Protein AF-A0A520HKH9-F1 (afdb_monomer_lite)

Foldseek 3Di:
DFCLLVVVVVCVVVVVDPDDPVLSVLSVLLSVLLVLLPDDQDDDPPDDGRDDRDDDDDDDDPPPCPVVSLVSSQVGRPDPLADEEAPVVVVVVLVVQQVVQVVVVDPRCNVVSVVVSVVNHSHYHHDPDDDDD

Sequence (133 aa):
MSIVLAAYDALVAAGELRPDPEQAAAARRLDALATELELPKTTGFFRRKPVPARGVYLWGDVGRGKSMLMDLVYDHVAIEKKRRIHFAEFMLEVHARLSTERARQTRDPVPVVAAAIADETRFLAFDEMMVTN

Radius of gyration: 17.78 Å; chains: 1; bounding box: 40×43×50 Å

Structure (mmCIF, N/CA/C/O backbone):
data_AF-A0A520HKH9-F1
#
_entry.id   AF-A0A520HKH9-F1
#
loop_
_atom_site.group_PDB
_atom_site.id
_atom_site.type_symbol
_atom_site.label_atom_id
_atom_site.label_alt_id
_atom_site.label_comp_id
_atom_site.label_asym_id
_atom_site.label_entity_id
_atom_site.label_seq_id
_atom_site.pdbx_PDB_ins_code
_atom_site.Cartn_x
_atom_site.Cartn_y
_atom_site.Cartn_z
_atom_site.occupancy
_atom_site.B_iso_or_equiv
_atom_site.auth_seq_id
_atom_site.auth_comp_id
_atom_site.auth_asym_id
_atom_site.auth_atom_id
_atom_site.pdbx_PDB_model_num
ATOM 1 N N . MET A 1 1 ? 3.829 -16.749 -4.413 1.00 61.09 1 MET A N 1
ATOM 2 C CA . MET A 1 1 ? 5.190 -16.274 -4.721 1.00 61.09 1 MET A CA 1
ATOM 3 C C . MET A 1 1 ? 4.952 -15.066 -5.590 1.00 61.09 1 MET A C 1
ATOM 5 O O . MET A 1 1 ? 4.420 -15.240 -6.682 1.00 61.09 1 MET A O 1
ATOM 9 N N . SER A 1 2 ? 5.187 -13.879 -5.038 1.00 73.00 2 SER A N 1
ATOM 10 C CA . SER A 1 2 ? 4.913 -12.613 -5.715 1.00 73.00 2 SER A CA 1
ATOM 11 C C . SER A 1 2 ? 5.668 -12.535 -7.043 1.00 73.00 2 SER A C 1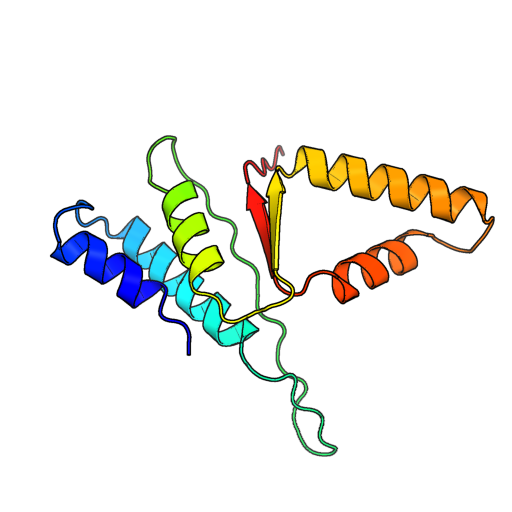
ATOM 13 O O . SER A 1 2 ? 6.771 -13.067 -7.164 1.00 73.00 2 SER A O 1
ATOM 15 N N . ILE A 1 3 ? 5.053 -11.888 -8.033 1.00 91.75 3 ILE A N 1
ATOM 16 C CA . ILE A 1 3 ? 5.625 -11.671 -9.369 1.00 91.75 3 ILE A CA 1
ATOM 17 C C . ILE A 1 3 ? 5.709 -10.182 -9.728 1.00 91.75 3 ILE A C 1
ATOM 19 O O . ILE A 1 3 ? 5.808 -9.836 -10.899 1.00 91.75 3 ILE A O 1
ATOM 23 N N . VAL A 1 4 ? 5.671 -9.291 -8.734 1.00 95.56 4 VAL A N 1
ATOM 24 C CA . VAL A 1 4 ? 5.640 -7.830 -8.929 1.00 95.56 4 VAL A CA 1
ATOM 25 C C . VAL A 1 4 ? 6.871 -7.350 -9.691 1.00 95.56 4 VAL A C 1
ATOM 27 O O . VAL A 1 4 ? 6.748 -6.590 -10.650 1.00 95.56 4 VAL A O 1
ATOM 30 N N . LEU A 1 5 ? 8.060 -7.823 -9.306 1.00 97.00 5 LEU A N 1
ATOM 31 C CA . LEU A 1 5 ? 9.293 -7.469 -10.011 1.00 97.00 5 LEU A CA 1
ATOM 32 C C . LEU A 1 5 ? 9.299 -8.022 -11.441 1.00 97.00 5 LEU A C 1
ATOM 34 O O . LEU A 1 5 ? 9.669 -7.310 -12.365 1.00 97.00 5 LEU A O 1
ATOM 38 N N . ALA A 1 6 ? 8.839 -9.260 -11.628 1.00 97.19 6 ALA A N 1
ATOM 39 C CA . ALA A 1 6 ? 8.768 -9.879 -12.948 1.00 97.19 6 ALA A CA 1
ATOM 40 C C . ALA A 1 6 ? 7.788 -9.142 -13.879 1.00 97.19 6 ALA A C 1
ATOM 42 O O . ALA A 1 6 ? 8.075 -8.985 -15.062 1.00 97.19 6 ALA A O 1
ATOM 43 N N . ALA A 1 7 ? 6.663 -8.652 -13.350 1.00 97.19 7 ALA A N 1
ATOM 44 C CA . ALA A 1 7 ? 5.711 -7.834 -14.096 1.00 97.19 7 ALA A CA 1
ATOM 45 C C . ALA A 1 7 ? 6.325 -6.486 -14.511 1.00 97.19 7 ALA A C 1
ATOM 47 O O . ALA A 1 7 ? 6.199 -6.083 -15.665 1.00 97.19 7 ALA A O 1
ATOM 48 N N . TYR A 1 8 ? 7.061 -5.825 -13.610 1.00 98.00 8 TYR A N 1
ATOM 49 C CA . TYR A 1 8 ? 7.827 -4.620 -13.941 1.00 98.00 8 TYR A CA 1
ATOM 50 C C . TYR A 1 8 ? 8.882 -4.886 -15.030 1.00 98.00 8 TYR A C 1
ATOM 52 O O . TYR A 1 8 ? 8.941 -4.164 -16.025 1.00 98.00 8 TYR A O 1
ATOM 60 N N . ASP A 1 9 ? 9.687 -5.941 -14.875 1.00 97.75 9 ASP A N 1
ATOM 61 C CA . ASP A 1 9 ? 10.737 -6.300 -15.834 1.00 97.75 9 ASP A CA 1
ATOM 62 C C . ASP A 1 9 ? 10.149 -6.643 -17.213 1.00 97.75 9 ASP A C 1
ATOM 64 O O . ASP A 1 9 ? 10.745 -6.305 -18.237 1.00 97.75 9 ASP A O 1
ATOM 68 N N . ALA A 1 10 ? 8.958 -7.251 -17.260 1.00 97.75 10 ALA A N 1
ATOM 69 C CA . ALA A 1 10 ? 8.241 -7.522 -18.504 1.00 97.75 10 ALA A CA 1
ATOM 70 C C . ALA A 1 10 ? 7.837 -6.233 -19.238 1.00 97.75 10 ALA A C 1
ATOM 72 O O . ALA A 1 10 ? 8.030 -6.144 -20.449 1.00 97.75 10 ALA A O 1
ATOM 73 N N . LEU A 1 11 ? 7.347 -5.215 -18.520 1.00 97.69 11 LEU A N 1
ATOM 74 C CA . LEU A 1 11 ? 7.018 -3.908 -19.106 1.00 97.69 11 LEU A CA 1
ATOM 75 C C . LEU A 1 11 ? 8.261 -3.193 -19.659 1.00 97.69 11 LEU A C 1
ATOM 77 O O . LEU A 1 11 ? 8.207 -2.567 -20.719 1.00 97.69 11 LEU A O 1
ATOM 81 N N . VAL A 1 12 ? 9.399 -3.308 -18.968 1.00 97.75 12 VAL A N 1
ATOM 82 C CA . VAL A 1 12 ? 10.681 -2.775 -19.454 1.00 97.75 12 VAL A CA 1
ATOM 83 C C . VAL A 1 12 ? 11.144 -3.529 -20.704 1.00 97.75 12 VAL A C 1
ATOM 85 O O . VAL A 1 12 ? 11.529 -2.904 -21.691 1.00 97.75 12 VAL A O 1
ATOM 88 N N . ALA A 1 13 ? 11.077 -4.863 -20.696 1.00 97.81 13 ALA A N 1
ATOM 89 C CA . ALA A 1 13 ? 11.461 -5.698 -21.834 1.00 97.81 13 ALA A CA 1
ATOM 90 C C . ALA A 1 13 ? 10.573 -5.466 -23.069 1.00 97.81 13 ALA A C 1
ATOM 92 O O . ALA A 1 13 ? 11.065 -5.526 -24.195 1.00 97.81 13 ALA A O 1
ATOM 93 N N . ALA A 1 14 ? 9.289 -5.159 -22.865 1.00 97.88 14 ALA A N 1
ATOM 94 C CA . ALA A 1 14 ? 8.348 -4.788 -23.920 1.00 97.88 14 ALA A CA 1
ATOM 95 C C . ALA A 1 14 ? 8.560 -3.359 -24.462 1.00 97.88 14 ALA A C 1
ATOM 97 O O . ALA A 1 14 ? 7.967 -2.992 -25.474 1.00 97.88 14 ALA A O 1
ATOM 98 N N . GLY A 1 15 ? 9.402 -2.545 -23.814 1.00 96.94 15 GLY A N 1
ATOM 99 C CA . GLY A 1 15 ? 9.628 -1.145 -24.181 1.00 96.94 15 GLY A CA 1
ATOM 100 C C . GLY A 1 15 ? 8.506 -0.192 -23.752 1.00 96.94 15 GLY A C 1
ATOM 101 O O . GLY A 1 15 ? 8.531 0.980 -24.128 1.00 96.94 15 GLY A O 1
ATOM 102 N N . GLU A 1 16 ? 7.546 -0.662 -22.952 1.00 96.56 16 GLU A N 1
ATOM 103 C CA . GLU A 1 16 ? 6.464 0.160 -22.395 1.00 96.56 16 GLU A CA 1
ATOM 104 C C . GLU A 1 16 ? 6.965 1.068 -21.265 1.00 96.56 16 GLU A C 1
ATOM 106 O O . GLU A 1 16 ? 6.445 2.166 -21.055 1.00 96.56 16 GLU A O 1
ATOM 111 N N . LEU A 1 17 ? 8.025 0.642 -20.569 1.00 95.56 17 LEU A N 1
ATOM 112 C CA . LEU A 1 17 ? 8.727 1.439 -19.570 1.00 95.56 17 LEU A CA 1
ATOM 113 C C . LEU A 1 17 ? 10.178 1.683 -19.978 1.00 95.56 17 LEU A C 1
ATOM 115 O O . LEU A 1 17 ? 10.897 0.787 -20.419 1.00 95.56 17 LEU A O 1
ATOM 119 N N . ARG A 1 18 ? 10.639 2.917 -19.760 1.00 95.06 18 ARG A N 1
ATOM 120 C CA . ARG A 1 18 ? 12.067 3.233 -19.834 1.00 95.06 18 ARG A CA 1
ATOM 121 C C . ARG A 1 18 ? 12.762 2.671 -18.588 1.00 95.06 18 ARG A C 1
ATOM 123 O O . ARG A 1 18 ? 12.262 2.919 -17.493 1.00 95.06 18 ARG A O 1
ATOM 130 N N . PRO A 1 19 ? 13.909 1.978 -18.721 1.00 94.62 19 PRO A N 1
ATOM 131 C CA . PRO A 1 19 ? 14.658 1.496 -17.568 1.00 94.62 19 PRO A CA 1
ATOM 132 C C . PRO A 1 19 ? 15.008 2.635 -16.604 1.00 94.62 19 PRO A C 1
ATOM 134 O O . PRO A 1 19 ? 15.685 3.592 -16.982 1.00 94.62 19 PRO A O 1
ATOM 137 N N . ASP A 1 20 ? 14.571 2.508 -15.353 1.00 95.81 20 ASP A N 1
ATOM 138 C CA . ASP A 1 20 ? 14.858 3.455 -14.277 1.00 95.81 20 ASP A CA 1
ATOM 139 C C . ASP A 1 20 ? 15.346 2.685 -13.027 1.00 95.81 20 ASP A C 1
ATOM 141 O O . ASP A 1 20 ? 14.613 1.841 -12.495 1.00 95.81 20 ASP A O 1
ATOM 145 N N . PRO A 1 21 ? 16.585 2.926 -12.545 1.00 95.88 21 PRO A N 1
ATOM 146 C CA . PRO A 1 21 ? 17.132 2.228 -11.381 1.00 95.88 21 PRO A CA 1
ATOM 147 C C . PRO A 1 21 ? 16.327 2.424 -10.089 1.00 95.88 21 PRO A C 1
ATOM 149 O O . PRO A 1 21 ? 16.259 1.498 -9.275 1.00 95.88 21 PRO A O 1
ATOM 152 N N . GLU A 1 22 ? 15.716 3.596 -9.893 1.00 95.56 22 GLU A N 1
ATOM 153 C CA . GLU A 1 22 ? 14.913 3.905 -8.706 1.00 95.56 22 GLU A CA 1
ATOM 154 C C . GLU A 1 22 ? 13.576 3.166 -8.755 1.00 95.56 22 GLU A C 1
ATOM 156 O O . GLU A 1 22 ? 13.176 2.552 -7.762 1.00 95.56 22 GLU A O 1
ATOM 161 N N . GLN A 1 23 ? 12.926 3.140 -9.925 1.00 96.38 23 GLN A N 1
ATOM 162 C CA . GLN A 1 23 ? 11.709 2.346 -10.119 1.00 96.38 23 GLN A CA 1
ATOM 163 C C . GLN A 1 23 ? 11.985 0.855 -9.920 1.00 96.38 23 GLN A C 1
ATOM 165 O O . GLN A 1 23 ? 11.239 0.189 -9.205 1.00 96.38 23 GLN A O 1
ATOM 170 N N . ALA A 1 24 ? 13.093 0.337 -10.458 1.00 97.06 24 ALA A N 1
ATOM 171 C CA . ALA A 1 24 ? 13.481 -1.060 -10.275 1.00 97.06 24 ALA A CA 1
ATOM 172 C C . ALA A 1 24 ? 13.774 -1.399 -8.799 1.00 97.06 24 ALA A C 1
ATOM 174 O O . ALA A 1 24 ? 13.436 -2.484 -8.321 1.00 97.06 24 ALA A O 1
ATOM 175 N N . ALA A 1 25 ? 14.396 -0.483 -8.048 1.00 97.06 25 ALA A N 1
ATOM 176 C CA . ALA A 1 25 ? 14.619 -0.660 -6.613 1.00 97.06 25 ALA A CA 1
ATOM 177 C C . ALA A 1 25 ? 13.298 -0.675 -5.826 1.00 97.06 25 ALA A C 1
ATOM 179 O O . ALA A 1 25 ? 13.120 -1.520 -4.944 1.00 97.06 25 ALA A O 1
ATOM 180 N N . ALA A 1 26 ? 12.359 0.208 -6.174 1.00 97.25 26 ALA A N 1
ATOM 181 C CA . ALA A 1 26 ? 11.022 0.220 -5.594 1.00 97.25 26 ALA A CA 1
ATOM 182 C C . ALA A 1 26 ? 10.245 -1.067 -5.927 1.00 97.25 26 ALA A C 1
ATOM 184 O O . ALA A 1 26 ? 9.714 -1.697 -5.012 1.00 97.25 26 ALA A O 1
ATOM 185 N N . ALA A 1 27 ? 10.258 -1.519 -7.185 1.00 97.56 27 ALA A N 1
ATOM 186 C CA . ALA A 1 27 ? 9.633 -2.772 -7.616 1.00 97.56 27 ALA A CA 1
ATOM 187 C C . ALA A 1 27 ? 10.180 -3.982 -6.840 1.00 97.56 27 ALA A C 1
ATOM 189 O O . ALA A 1 27 ? 9.401 -4.767 -6.303 1.00 97.56 27 ALA A O 1
ATOM 190 N N . ARG A 1 28 ? 11.509 -4.084 -6.665 1.00 97.62 28 ARG A N 1
ATOM 191 C CA . ARG A 1 28 ? 12.135 -5.121 -5.820 1.00 97.62 28 ARG A CA 1
ATOM 192 C C . ARG A 1 28 ? 11.630 -5.086 -4.380 1.00 97.62 28 ARG A C 1
ATOM 194 O O . ARG A 1 28 ? 11.366 -6.127 -3.782 1.00 97.62 28 ARG A O 1
ATOM 201 N N . ARG A 1 29 ? 11.506 -3.893 -3.793 1.00 97.06 29 ARG A N 1
ATOM 202 C CA . ARG A 1 29 ? 11.042 -3.746 -2.409 1.00 97.06 29 ARG A CA 1
ATOM 203 C C . ARG A 1 29 ? 9.564 -4.116 -2.252 1.00 97.06 29 ARG A C 1
ATOM 205 O O . ARG A 1 29 ? 9.208 -4.703 -1.226 1.00 97.06 29 ARG A O 1
ATOM 212 N N . LEU A 1 30 ? 8.733 -3.767 -3.232 1.00 97.56 30 LEU A N 1
ATOM 213 C CA . LEU A 1 30 ? 7.311 -4.110 -3.278 1.00 97.56 30 LEU A CA 1
ATOM 214 C C . LEU A 1 30 ? 7.101 -5.613 -3.484 1.00 97.56 30 LEU A C 1
ATOM 216 O O . LEU A 1 30 ? 6.263 -6.199 -2.807 1.00 97.56 30 LEU A O 1
ATOM 220 N N . ASP A 1 31 ? 7.915 -6.253 -4.321 1.00 97.06 31 ASP A N 1
ATOM 221 C CA . ASP A 1 31 ? 7.900 -7.706 -4.506 1.00 97.06 31 ASP A CA 1
ATOM 222 C C . ASP A 1 31 ? 8.272 -8.464 -3.220 1.00 97.06 31 ASP A C 1
ATOM 224 O O . ASP A 1 31 ? 7.598 -9.419 -2.817 1.00 97.06 31 ASP A O 1
ATOM 228 N N . ALA A 1 32 ? 9.287 -7.973 -2.502 1.00 95.25 32 ALA A N 1
ATOM 229 C CA . ALA A 1 32 ? 9.636 -8.488 -1.182 1.00 95.25 32 ALA A CA 1
ATOM 230 C C . ALA A 1 32 ? 8.487 -8.304 -0.174 1.00 95.25 32 ALA A C 1
ATOM 232 O O . ALA A 1 32 ? 8.168 -9.238 0.559 1.00 95.25 32 ALA A O 1
ATOM 233 N N . LEU A 1 33 ? 7.824 -7.136 -0.163 1.00 95.25 33 LEU A N 1
ATOM 234 C CA . LEU A 1 33 ? 6.650 -6.897 0.686 1.00 95.25 33 LEU A CA 1
ATOM 235 C C . LEU A 1 33 ? 5.524 -7.887 0.368 1.00 95.25 33 LEU A C 1
ATOM 237 O O . LEU A 1 33 ? 4.970 -8.489 1.284 1.00 95.25 33 LEU A O 1
ATOM 241 N N . ALA A 1 34 ? 5.184 -8.063 -0.908 1.00 95.00 34 ALA A N 1
ATOM 242 C CA . ALA A 1 34 ? 4.141 -8.990 -1.328 1.00 95.00 34 ALA A CA 1
ATOM 243 C C . ALA A 1 34 ? 4.479 -10.426 -0.901 1.00 95.00 34 ALA A C 1
ATOM 245 O O . ALA A 1 34 ? 3.643 -11.099 -0.304 1.00 95.00 34 ALA A O 1
ATOM 246 N N . THR A 1 35 ? 5.732 -10.855 -1.072 1.00 92.75 35 THR A N 1
ATOM 247 C CA . THR A 1 35 ? 6.205 -12.161 -0.589 1.00 92.75 35 THR A CA 1
ATOM 248 C C . THR A 1 35 ? 6.063 -12.301 0.930 1.00 92.75 35 THR A C 1
ATOM 250 O O . THR A 1 35 ? 5.514 -13.296 1.398 1.00 92.75 35 THR A O 1
ATOM 253 N N . GLU A 1 36 ? 6.504 -11.309 1.712 1.00 9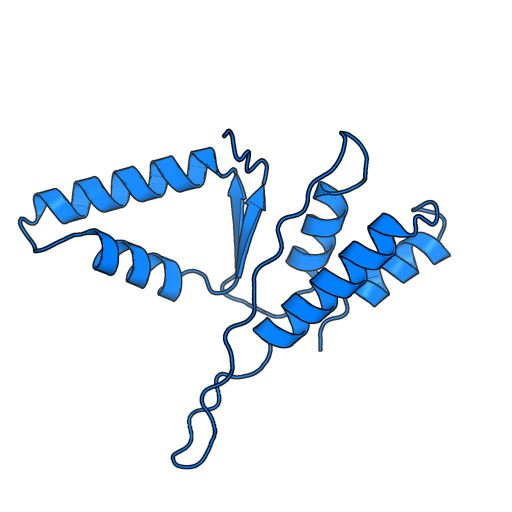1.56 36 GLU A N 1
ATOM 254 C CA . GLU A 1 36 ? 6.358 -11.298 3.177 1.00 91.56 36 GLU A CA 1
ATOM 255 C C . GLU A 1 36 ? 4.887 -11.379 3.610 1.00 91.56 36 GLU A C 1
ATOM 257 O O . GLU A 1 36 ? 4.548 -12.097 4.554 1.00 91.56 36 GLU A O 1
ATOM 262 N N . LEU A 1 37 ? 4.005 -10.654 2.918 1.00 90.62 37 LEU A N 1
ATOM 263 C CA . LEU A 1 37 ? 2.577 -10.636 3.202 1.00 90.62 37 LEU A CA 1
ATOM 264 C C . LEU A 1 37 ? 1.879 -11.934 2.779 1.00 90.62 37 LEU A C 1
ATOM 266 O O . LEU A 1 37 ? 0.913 -12.320 3.432 1.00 90.62 37 LEU A O 1
ATOM 270 N N . GLU A 1 38 ? 2.341 -12.621 1.736 1.00 90.81 38 GLU A N 1
ATOM 271 C CA . GLU A 1 38 ? 1.801 -13.908 1.279 1.00 90.81 38 GLU A CA 1
ATOM 272 C C . GLU A 1 38 ? 2.159 -15.069 2.210 1.00 90.81 38 GLU A C 1
ATOM 274 O O . GLU A 1 38 ? 1.416 -16.054 2.268 1.00 90.81 38 GLU A O 1
ATOM 279 N N . LEU A 1 39 ? 3.254 -14.959 2.976 1.00 85.00 39 LEU A N 1
ATOM 280 C CA . LEU A 1 39 ? 3.656 -16.009 3.906 1.00 85.00 39 LEU A CA 1
ATOM 281 C C . LEU A 1 39 ? 2.499 -16.357 4.862 1.00 85.00 39 LEU A C 1
ATOM 283 O O . LEU A 1 39 ? 1.860 -15.466 5.446 1.00 85.00 39 LEU A O 1
ATOM 287 N N . PRO A 1 40 ? 2.201 -17.654 5.052 1.00 72.38 40 PRO A N 1
ATOM 288 C CA . PRO A 1 40 ? 1.164 -18.064 5.979 1.00 72.38 40 PRO A CA 1
ATOM 289 C C . PRO A 1 40 ? 1.554 -17.647 7.399 1.00 72.38 40 PRO A C 1
ATOM 291 O O . PRO A 1 40 ? 2.697 -17.830 7.832 1.00 72.38 40 PRO A O 1
ATOM 294 N N . LYS A 1 41 ? 0.586 -17.122 8.160 1.00 66.69 41 LYS A N 1
ATOM 295 C CA . LYS A 1 41 ? 0.746 -16.921 9.605 1.00 66.69 41 LYS A CA 1
ATOM 296 C C . LYS A 1 41 ? 0.903 -18.309 10.227 1.00 66.69 41 LYS A C 1
ATOM 298 O O . LYS A 1 41 ? -0.078 -19.019 10.408 1.00 66.69 41 LYS A O 1
ATOM 303 N N . THR A 1 42 ? 2.135 -18.751 10.467 1.00 59.47 42 THR A N 1
ATOM 304 C CA . THR A 1 42 ? 2.361 -20.100 10.995 1.00 59.47 42 THR A CA 1
ATOM 305 C C . THR A 1 42 ? 1.815 -20.199 12.421 1.00 59.47 42 THR A C 1
ATOM 307 O O . THR A 1 42 ? 2.271 -19.513 13.330 1.00 59.47 42 THR A O 1
ATOM 310 N N . THR A 1 43 ? 0.807 -21.049 12.612 1.00 55.25 43 THR A N 1
ATOM 311 C CA . THR A 1 43 ? 0.197 -21.352 13.911 1.00 55.25 43 THR A CA 1
ATOM 312 C C . THR A 1 43 ? 0.687 -22.723 14.367 1.00 55.25 43 THR A C 1
ATOM 314 O O . THR A 1 43 ? 0.151 -23.749 13.958 1.00 55.25 43 THR A O 1
ATOM 317 N N . GLY A 1 44 ? 1.753 -22.772 15.165 1.00 61.12 44 GLY A N 1
ATOM 318 C CA . GLY A 1 44 ? 2.252 -24.028 15.727 1.00 61.12 44 GLY A CA 1
ATOM 319 C C . GLY A 1 44 ? 3.017 -23.803 17.027 1.00 61.12 44 GLY A C 1
ATOM 320 O O .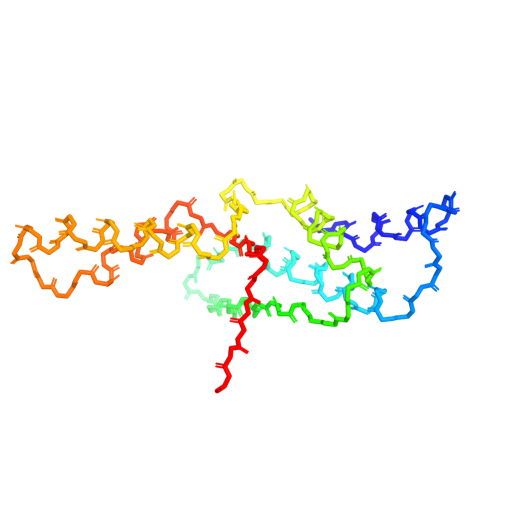 GLY A 1 44 ? 3.743 -22.819 17.143 1.00 61.12 44 GLY A O 1
ATOM 321 N N . PHE A 1 45 ? 2.875 -24.731 17.980 1.00 61.81 45 PHE A N 1
ATOM 322 C CA . PHE A 1 45 ? 3.370 -24.636 19.368 1.00 61.81 45 PHE A CA 1
ATOM 323 C C . PHE A 1 45 ? 4.894 -24.446 19.517 1.00 61.81 45 PHE A C 1
ATOM 325 O O . PHE A 1 45 ? 5.355 -24.031 20.574 1.00 61.81 45 PHE A O 1
ATOM 332 N N . PHE A 1 46 ? 5.674 -24.701 18.460 1.00 62.28 46 PHE A N 1
ATOM 333 C CA . PHE A 1 46 ? 7.139 -24.577 18.447 1.00 62.28 46 PHE A CA 1
ATOM 334 C C . PHE A 1 46 ? 7.677 -23.608 17.385 1.00 62.28 46 PHE A C 1
ATOM 336 O O . PHE A 1 46 ? 8.888 -23.527 17.179 1.00 62.28 46 PHE A O 1
ATOM 343 N N . ARG A 1 47 ? 6.809 -22.878 16.671 1.00 61.97 47 ARG A N 1
ATOM 344 C CA . ARG A 1 47 ? 7.256 -21.961 15.613 1.00 61.97 47 ARG A CA 1
ATOM 345 C C . ARG A 1 47 ? 7.338 -20.527 16.116 1.00 61.97 47 ARG A C 1
ATOM 347 O O . ARG A 1 47 ? 6.421 -20.012 16.748 1.00 61.97 47 ARG A O 1
ATOM 354 N N . ARG A 1 48 ? 8.464 -19.879 15.798 1.00 59.62 48 ARG A N 1
ATOM 355 C CA . ARG A 1 48 ? 8.680 -18.449 16.038 1.00 59.62 48 ARG A CA 1
ATOM 356 C C . ARG A 1 48 ? 7.551 -17.650 15.392 1.00 59.62 48 ARG A C 1
ATOM 358 O O . ARG A 1 48 ? 7.242 -17.856 14.220 1.00 59.62 48 ARG A O 1
ATOM 365 N N . LYS A 1 49 ? 6.977 -16.722 16.160 1.00 61.06 49 LYS A N 1
ATOM 366 C CA . LYS A 1 49 ? 5.993 -15.753 15.673 1.00 61.06 49 LYS A CA 1
ATOM 367 C C . LYS A 1 49 ? 6.614 -15.020 14.469 1.00 61.06 49 LYS A C 1
ATOM 369 O O . LYS A 1 49 ? 7.705 -14.468 14.634 1.00 61.06 49 LYS A O 1
ATOM 374 N N . PRO A 1 50 ? 6.003 -15.060 13.272 1.00 66.00 50 PRO A N 1
ATOM 375 C CA . PRO A 1 50 ? 6.574 -14.401 12.104 1.00 66.00 50 PRO A CA 1
ATOM 376 C C . PRO A 1 50 ? 6.728 -12.902 12.376 1.00 66.00 50 PRO A C 1
ATOM 378 O O . PRO A 1 50 ? 5.848 -12.282 12.979 1.00 66.00 50 PRO A O 1
ATOM 381 N N . VAL A 1 51 ? 7.866 -12.337 11.964 1.00 71.44 51 VAL A N 1
ATOM 382 C CA . VAL A 1 51 ? 8.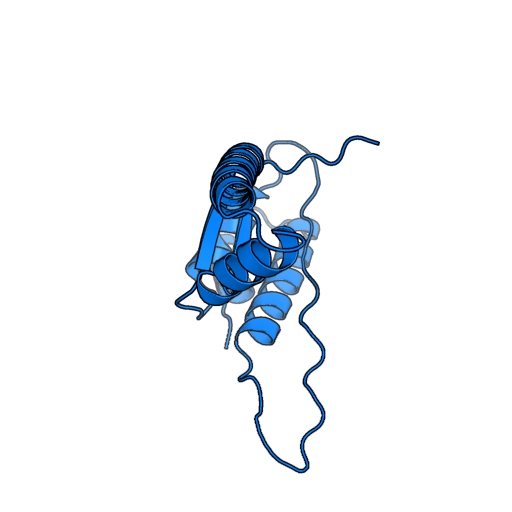105 -10.892 12.038 1.00 71.44 51 VAL A CA 1
ATOM 383 C C . VAL A 1 51 ? 7.073 -10.208 11.136 1.00 71.44 51 VAL A C 1
ATOM 385 O O . VAL A 1 51 ? 6.936 -10.623 9.985 1.00 71.44 51 VAL A O 1
ATOM 388 N N . PRO A 1 52 ? 6.320 -9.206 11.629 1.00 81.06 52 PRO A N 1
ATOM 389 C CA . PRO A 1 52 ? 5.371 -8.484 10.794 1.00 81.06 52 PRO A CA 1
ATOM 390 C C . PRO A 1 52 ? 6.083 -7.849 9.599 1.00 81.06 52 PRO A C 1
ATOM 392 O O . PRO A 1 52 ? 7.128 -7.217 9.770 1.00 81.06 52 PRO A O 1
ATOM 395 N N . ALA A 1 53 ? 5.501 -8.000 8.409 1.00 88.00 53 ALA A N 1
ATOM 396 C CA . ALA A 1 53 ? 5.978 -7.315 7.215 1.00 88.00 53 ALA A CA 1
ATOM 397 C C . ALA A 1 53 ? 6.002 -5.802 7.472 1.00 88.00 53 ALA A C 1
ATOM 399 O O . ALA A 1 53 ? 5.041 -5.236 8.005 1.00 88.00 53 ALA A O 1
ATOM 400 N N . ARG A 1 54 ? 7.101 -5.135 7.113 1.00 90.38 54 ARG A N 1
ATOM 401 C CA . ARG A 1 54 ? 7.175 -3.671 7.218 1.00 90.38 54 ARG A CA 1
ATOM 402 C C . ARG A 1 54 ? 6.553 -3.056 5.976 1.00 90.38 54 ARG A C 1
ATOM 404 O O . ARG A 1 54 ? 6.896 -3.465 4.871 1.00 90.38 54 ARG A O 1
ATOM 411 N N . GLY A 1 55 ? 5.695 -2.053 6.152 1.00 93.19 55 GLY A N 1
ATOM 412 C CA . GLY A 1 55 ? 5.110 -1.305 5.039 1.00 93.19 55 GLY A CA 1
ATOM 413 C C . GLY A 1 55 ? 6.155 -0.591 4.170 1.00 93.19 55 GLY A C 1
ATOM 414 O O . GLY A 1 55 ? 7.345 -0.534 4.498 1.00 93.19 55 GLY A O 1
ATOM 415 N N . VAL A 1 56 ? 5.692 -0.042 3.047 1.00 95.06 56 VAL A N 1
ATOM 416 C CA . VAL A 1 56 ? 6.493 0.757 2.111 1.00 95.06 56 VAL A CA 1
ATOM 417 C C . VAL A 1 56 ? 5.816 2.111 1.938 1.00 95.06 56 VAL A C 1
ATOM 419 O O . VAL A 1 56 ? 4.618 2.170 1.682 1.00 95.06 56 VAL A O 1
ATOM 422 N N . TYR A 1 57 ? 6.589 3.188 2.067 1.00 94.75 57 TYR A N 1
ATOM 423 C CA . TYR A 1 57 ? 6.160 4.543 1.732 1.00 94.75 57 TYR A CA 1
ATOM 424 C C . TYR A 1 57 ? 6.870 4.968 0.446 1.00 94.75 57 TYR A C 1
ATOM 426 O O . TYR A 1 57 ? 8.084 5.186 0.447 1.00 94.75 57 TYR A O 1
ATOM 434 N N . LEU A 1 58 ? 6.127 5.012 -0.661 1.00 93.81 58 LEU A N 1
ATOM 435 C CA . LEU A 1 58 ? 6.640 5.438 -1.962 1.00 93.81 58 LEU A CA 1
ATOM 436 C C . LEU A 1 58 ? 6.564 6.962 -2.065 1.00 93.81 58 LEU A C 1
ATOM 438 O O . LEU A 1 58 ? 5.481 7.538 -2.006 1.00 93.81 58 LEU A O 1
ATOM 442 N N . TRP A 1 59 ? 7.706 7.609 -2.270 1.00 92.88 59 TRP A N 1
ATOM 443 C CA . TRP A 1 59 ? 7.813 9.060 -2.396 1.00 92.88 59 TRP A CA 1
ATOM 444 C C . TRP A 1 59 ? 8.693 9.431 -3.592 1.00 92.88 59 TRP A C 1
ATOM 446 O O . TRP A 1 59 ? 9.448 8.605 -4.100 1.00 92.88 59 TRP A O 1
ATOM 456 N N . GLY A 1 60 ? 8.546 10.663 -4.075 1.00 91.31 60 GLY A N 1
ATOM 457 C CA . GLY A 1 60 ? 9.272 11.189 -5.231 1.00 91.31 60 GLY A CA 1
ATOM 458 C C . GLY A 1 60 ? 8.396 12.103 -6.081 1.00 91.31 60 GLY A C 1
ATOM 459 O O . GLY A 1 60 ? 7.188 12.213 -5.846 1.00 91.31 60 GLY A O 1
ATOM 460 N N . ASP A 1 61 ? 8.991 12.721 -7.095 1.00 91.06 61 ASP A N 1
ATOM 461 C CA . ASP A 1 61 ? 8.333 13.735 -7.923 1.00 91.06 61 ASP A CA 1
ATOM 462 C C . ASP A 1 61 ? 7.127 13.205 -8.718 1.00 91.06 61 ASP A C 1
ATOM 464 O O . ASP A 1 61 ? 6.904 11.994 -8.888 1.00 91.06 61 ASP A O 1
ATOM 468 N N . VAL A 1 62 ? 6.309 14.135 -9.212 1.00 90.19 62 VAL A N 1
ATOM 469 C CA . VAL A 1 62 ? 5.191 13.839 -10.117 1.00 90.19 62 VAL A CA 1
ATOM 470 C C . VAL A 1 62 ? 5.723 13.167 -11.389 1.00 90.19 62 VAL A C 1
ATOM 472 O O . VAL A 1 62 ? 6.778 13.523 -11.904 1.00 90.19 62 VAL A O 1
ATOM 475 N N . GLY A 1 63 ? 5.010 12.153 -11.887 1.00 90.50 63 GLY A N 1
ATOM 476 C CA . GLY A 1 63 ? 5.386 11.454 -13.122 1.00 90.50 63 GLY A CA 1
ATOM 477 C C . GLY A 1 63 ? 6.485 10.392 -12.982 1.00 90.50 63 GLY A C 1
ATOM 478 O O . GLY A 1 63 ? 6.836 9.760 -13.971 1.00 90.50 63 GLY A O 1
ATOM 479 N N . ARG A 1 64 ? 6.995 10.112 -11.772 1.00 92.50 64 ARG A N 1
ATOM 480 C CA . ARG A 1 64 ? 8.018 9.067 -11.535 1.00 92.50 64 ARG A CA 1
ATOM 481 C C . ARG A 1 64 ? 7.468 7.631 -11.457 1.00 92.50 64 ARG A C 1
ATOM 483 O O . ARG A 1 64 ? 8.182 6.726 -11.048 1.00 92.50 64 ARG A O 1
ATOM 490 N N . GLY A 1 65 ? 6.209 7.397 -11.835 1.00 93.56 65 GLY A N 1
ATOM 491 C CA . GLY A 1 65 ? 5.622 6.046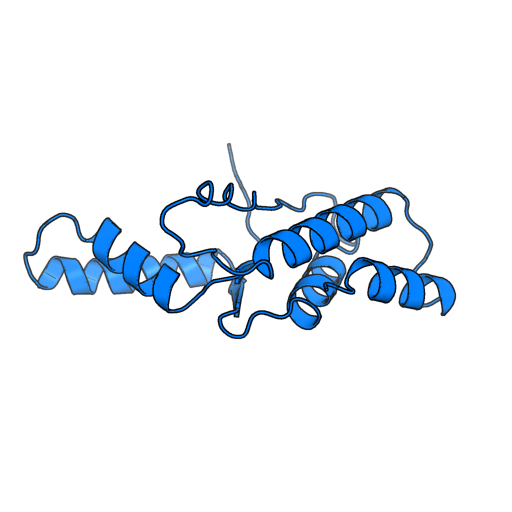 -11.913 1.00 93.56 65 GLY A CA 1
ATOM 492 C C . GLY A 1 65 ? 5.178 5.426 -10.582 1.00 93.56 65 GLY A C 1
ATOM 493 O O . GLY A 1 65 ? 4.960 4.223 -10.520 1.00 93.56 65 GLY A O 1
ATOM 494 N N . LYS A 1 66 ? 5.010 6.225 -9.518 1.00 95.19 66 LYS A N 1
ATOM 495 C CA . LYS A 1 66 ? 4.564 5.736 -8.196 1.00 95.19 66 LYS A CA 1
ATOM 496 C C . LYS A 1 66 ? 3.215 5.012 -8.255 1.00 95.19 66 LYS A C 1
ATOM 498 O O . LYS A 1 66 ? 3.094 3.928 -7.701 1.00 95.19 66 LYS A O 1
ATOM 503 N N . SER A 1 67 ? 2.231 5.596 -8.944 1.00 94.94 67 SER A N 1
ATOM 504 C CA . SER A 1 67 ? 0.901 4.993 -9.103 1.00 94.94 67 SER A CA 1
ATOM 505 C C . SER A 1 67 ? 0.976 3.678 -9.876 1.00 94.94 67 SER A C 1
ATOM 507 O O . SER A 1 67 ? 0.440 2.692 -9.405 1.00 94.94 67 SER A O 1
ATOM 509 N N . MET A 1 68 ? 1.753 3.624 -10.963 1.00 96.38 68 MET A N 1
ATOM 510 C CA . MET A 1 68 ? 1.989 2.386 -11.719 1.00 96.38 68 MET A CA 1
ATOM 511 C C . MET A 1 68 ? 2.626 1.289 -10.851 1.00 96.38 68 MET A C 1
ATOM 513 O O . MET A 1 68 ? 2.178 0.149 -10.866 1.00 96.38 68 MET A O 1
ATOM 517 N N . LEU A 1 69 ? 3.630 1.622 -10.033 1.00 97.06 69 LEU A N 1
ATOM 518 C CA . LEU A 1 69 ? 4.221 0.657 -9.098 1.00 97.06 69 LEU A CA 1
ATOM 519 C C . LEU A 1 69 ? 3.206 0.180 -8.044 1.00 97.06 69 LEU A C 1
ATOM 521 O O . LEU A 1 69 ? 3.250 -0.981 -7.635 1.00 97.06 69 LEU A O 1
ATOM 525 N N . MET A 1 70 ? 2.296 1.062 -7.614 1.00 96.69 70 MET A N 1
ATOM 526 C CA . MET A 1 70 ? 1.185 0.702 -6.732 1.00 96.69 70 MET A CA 1
ATOM 527 C C . MET A 1 70 ? 0.191 -0.240 -7.431 1.00 96.69 70 MET A C 1
ATOM 529 O O . MET A 1 70 ? -0.244 -1.210 -6.812 1.00 96.69 70 MET A O 1
ATOM 533 N N . ASP A 1 71 ? -0.125 0.004 -8.707 1.00 96.75 71 ASP A N 1
ATOM 534 C CA . ASP A 1 71 ? -0.964 -0.875 -9.534 1.00 96.75 71 ASP A CA 1
ATOM 535 C C . ASP A 1 71 ? -0.339 -2.277 -9.600 1.00 96.75 71 ASP A C 1
ATOM 537 O O . ASP A 1 71 ? -0.968 -3.255 -9.205 1.00 96.75 71 ASP A O 1
ATOM 541 N N . LEU A 1 72 ? 0.949 -2.365 -9.957 1.00 96.75 72 LEU A N 1
ATOM 542 C CA . LEU A 1 72 ? 1.668 -3.638 -10.062 1.00 96.75 72 LEU A CA 1
ATOM 543 C C . LEU A 1 72 ? 1.631 -4.453 -8.765 1.00 96.75 72 LEU A C 1
ATOM 545 O O . LEU A 1 72 ? 1.338 -5.649 -8.793 1.00 96.75 72 LEU A O 1
ATOM 549 N N . VAL A 1 73 ? 1.923 -3.839 -7.612 1.00 97.31 73 VAL A N 1
ATOM 550 C CA . VAL A 1 73 ? 1.864 -4.576 -6.339 1.00 97.31 73 VAL A CA 1
ATOM 551 C C . VAL A 1 73 ? 0.437 -4.978 -5.985 1.00 97.31 73 VAL A C 1
ATOM 553 O O . VAL A 1 73 ? 0.219 -6.095 -5.515 1.00 97.31 73 VAL A O 1
ATOM 556 N N . TYR A 1 74 ? -0.538 -4.097 -6.215 1.00 97.19 74 TYR A N 1
ATOM 557 C CA . TYR A 1 74 ? -1.928 -4.363 -5.874 1.00 97.19 74 TYR A CA 1
ATOM 558 C C . TYR A 1 74 ? -2.509 -5.493 -6.720 1.00 97.19 74 TYR A C 1
ATOM 560 O O . TYR A 1 74 ? -3.199 -6.356 -6.177 1.00 97.19 74 TYR A O 1
ATOM 568 N N . ASP A 1 75 ? -2.179 -5.546 -8.005 1.00 96.50 75 ASP A N 1
ATOM 569 C CA . ASP A 1 75 ? -2.689 -6.550 -8.932 1.00 96.50 75 ASP A CA 1
ATOM 570 C C . ASP A 1 75 ? -2.041 -7.920 -8.710 1.00 96.50 75 ASP A C 1
ATOM 572 O O . ASP A 1 75 ? -2.733 -8.940 -8.747 1.00 96.50 75 ASP A O 1
ATOM 576 N N . HIS A 1 76 ? -0.745 -7.955 -8.383 1.00 96.38 76 HIS A N 1
ATOM 577 C CA . HIS A 1 76 ? 0.018 -9.204 -8.294 1.00 96.38 76 HIS A CA 1
ATOM 578 C C . HIS A 1 76 ? 0.182 -9.789 -6.888 1.00 96.38 76 HIS A C 1
ATOM 580 O O . HIS A 1 76 ? 0.593 -10.945 -6.773 1.00 96.38 76 HIS A O 1
ATOM 586 N N . VAL A 1 77 ? -0.152 -9.062 -5.816 1.00 95.06 77 VAL A N 1
ATOM 587 C CA . VAL A 1 77 ? -0.138 -9.648 -4.467 1.00 95.06 77 VAL A CA 1
ATOM 588 C C . VAL A 1 77 ? -1.266 -10.676 -4.309 1.00 95.06 77 VAL A C 1
ATOM 590 O O . VAL A 1 77 ? -2.452 -10.367 -4.492 1.00 95.06 77 VAL A O 1
ATOM 593 N N . ALA A 1 78 ? -0.910 -11.905 -3.923 1.00 94.25 78 ALA A N 1
ATOM 594 C CA . ALA A 1 78 ? -1.852 -13.010 -3.732 1.00 94.25 78 ALA A CA 1
ATOM 595 C C . ALA A 1 78 ? -2.556 -12.939 -2.362 1.00 94.25 78 ALA A C 1
ATOM 597 O O . ALA A 1 78 ? -2.457 -13.834 -1.519 1.00 94.25 78 ALA A O 1
ATOM 598 N N . ILE A 1 79 ? -3.264 -11.833 -2.125 1.00 92.94 79 ILE A N 1
ATOM 599 C CA . ILE A 1 79 ? -4.069 -11.588 -0.925 1.00 92.94 79 ILE A CA 1
ATOM 600 C C . ILE A 1 79 ? -5.486 -11.220 -1.341 1.00 92.94 79 ILE A C 1
ATOM 602 O O . ILE A 1 79 ? -5.697 -10.215 -2.009 1.00 92.94 79 ILE A O 1
ATOM 606 N N . GLU A 1 80 ? -6.462 -12.007 -0.888 1.00 93.50 80 GLU A N 1
ATOM 607 C CA . GLU A 1 80 ? -7.882 -11.751 -1.160 1.00 93.50 80 GLU A CA 1
ATOM 608 C C . GLU A 1 80 ? -8.386 -10.503 -0.429 1.00 93.50 80 GLU A C 1
ATOM 610 O O . GLU A 1 80 ? -9.008 -9.628 -1.022 1.00 93.50 80 GLU A O 1
ATOM 615 N N . LYS A 1 81 ? -8.067 -10.387 0.867 1.00 95.44 81 LYS A N 1
ATOM 616 C CA . LYS A 1 81 ? -8.417 -9.230 1.702 1.00 95.44 81 LYS A CA 1
ATOM 617 C C . LYS A 1 81 ? -7.474 -8.061 1.427 1.00 95.44 81 LYS A C 1
ATOM 619 O O . LYS A 1 81 ? -6.626 -7.736 2.261 1.00 95.44 81 LYS A O 1
ATOM 624 N N . LYS A 1 82 ? -7.573 -7.464 0.242 1.00 96.44 82 LYS A N 1
ATOM 625 C CA . LYS A 1 82 ? -6.798 -6.286 -0.153 1.00 96.44 82 LYS A CA 1
ATOM 626 C C . LYS A 1 82 ? -7.701 -5.106 -0.470 1.00 96.44 82 LYS A C 1
ATOM 628 O O . LYS A 1 82 ? -8.758 -5.260 -1.069 1.00 96.44 82 LYS A O 1
ATOM 633 N N . ARG A 1 83 ? -7.259 -3.910 -0.101 1.00 97.50 83 ARG A N 1
ATOM 634 C CA . ARG A 1 83 ? -7.996 -2.665 -0.308 1.00 97.50 83 ARG A CA 1
ATOM 635 C C . ARG A 1 83 ? -7.047 -1.574 -0.775 1.00 97.50 83 ARG A C 1
ATOM 637 O O . ARG A 1 83 ? -5.967 -1.424 -0.209 1.00 97.50 83 ARG A O 1
ATOM 644 N N . ARG A 1 84 ? -7.472 -0.817 -1.782 1.00 97.62 84 ARG A N 1
ATOM 645 C CA . ARG A 1 84 ? -6.809 0.400 -2.243 1.00 97.62 84 ARG A CA 1
ATOM 646 C C . ARG A 1 84 ? -7.768 1.572 -2.115 1.00 97.62 84 ARG A C 1
ATOM 648 O O . ARG A 1 84 ? -8.941 1.418 -2.444 1.00 97.62 84 ARG A O 1
ATOM 655 N N . ILE A 1 85 ? -7.300 2.685 -1.562 1.00 97.38 85 ILE A N 1
ATOM 656 C CA . ILE A 1 85 ? -8.139 3.848 -1.258 1.00 97.38 85 ILE A CA 1
ATOM 657 C C . ILE A 1 85 ? -7.293 5.120 -1.118 1.00 97.38 85 ILE A C 1
ATOM 659 O O . ILE A 1 85 ? -6.155 5.059 -0.650 1.00 97.38 85 ILE A O 1
ATOM 663 N N . HIS A 1 86 ? -7.858 6.280 -1.462 1.00 96.00 86 HIS A N 1
ATOM 664 C CA . HIS A 1 86 ? -7.245 7.574 -1.155 1.00 96.00 86 HIS A CA 1
ATOM 665 C C . HIS A 1 86 ? -7.202 7.807 0.359 1.00 96.00 86 HIS A C 1
ATOM 667 O O . HIS A 1 86 ? -8.193 7.610 1.064 1.00 96.00 86 HIS A O 1
ATOM 673 N N . PHE A 1 87 ? -6.069 8.280 0.880 1.00 95.25 87 PHE A N 1
ATOM 674 C CA . PHE A 1 87 ? -5.879 8.425 2.328 1.00 95.25 87 PHE A CA 1
ATOM 675 C C . PHE A 1 87 ? -6.975 9.265 3.019 1.00 95.25 87 PHE A C 1
ATOM 677 O O . PHE A 1 87 ? -7.462 8.893 4.087 1.00 95.25 87 PHE A O 1
ATOM 684 N N . ALA A 1 88 ? -7.413 10.368 2.403 1.00 94.94 88 ALA A N 1
ATOM 685 C CA . ALA A 1 88 ? -8.456 11.227 2.967 1.00 94.94 88 ALA A CA 1
ATOM 686 C C . ALA A 1 88 ? -9.818 10.516 3.085 1.00 94.94 88 ALA A C 1
ATOM 688 O O . ALA A 1 88 ? -10.495 10.646 4.104 1.00 94.94 88 ALA A O 1
ATOM 689 N N . GLU A 1 89 ? -10.197 9.726 2.079 1.00 96.69 89 GLU A N 1
ATOM 690 C CA . GLU A 1 89 ? -11.439 8.946 2.091 1.00 96.69 89 GLU A CA 1
ATOM 691 C C . GLU A 1 89 ? -11.402 7.873 3.185 1.00 96.69 89 GLU A C 1
ATOM 693 O O . GLU A 1 89 ? -12.358 7.715 3.947 1.00 96.69 89 GLU A O 1
ATOM 698 N N . PHE A 1 90 ? -10.255 7.204 3.343 1.00 97.31 90 PHE A N 1
ATOM 699 C CA . PHE A 1 90 ? -10.051 6.255 4.433 1.00 97.31 90 PHE A CA 1
ATOM 700 C C . PHE A 1 90 ? -10.227 6.913 5.807 1.00 97.31 90 PHE A C 1
ATOM 702 O O . PHE A 1 90 ? -10.895 6.360 6.680 1.00 97.31 90 PHE A O 1
ATOM 709 N N . MET A 1 91 ? -9.673 8.111 6.007 1.00 96.44 91 MET A N 1
ATOM 710 C CA . MET A 1 91 ? -9.811 8.826 7.277 1.00 96.44 91 MET A CA 1
ATOM 711 C C . MET A 1 91 ? -11.262 9.223 7.571 1.00 96.44 91 MET A C 1
ATOM 713 O O . MET A 1 91 ? -11.703 9.089 8.714 1.00 96.44 91 MET A O 1
ATOM 717 N N . LEU A 1 92 ? -12.029 9.649 6.563 1.00 97.56 92 LEU A N 1
ATOM 718 C CA . LEU A 1 92 ? -13.462 9.924 6.720 1.00 97.56 92 LEU A CA 1
ATOM 719 C C . LEU A 1 92 ? -14.232 8.674 7.166 1.00 97.56 92 LEU A C 1
ATOM 721 O O . LEU A 1 92 ? -15.037 8.745 8.099 1.00 97.56 92 LEU A O 1
ATOM 725 N N . GLU A 1 93 ? -13.943 7.519 6.565 1.00 97.44 93 GLU A N 1
ATOM 726 C CA . GLU A 1 93 ? -14.539 6.246 6.972 1.00 97.44 93 GLU A CA 1
ATOM 727 C C . GLU A 1 93 ? -14.174 5.873 8.414 1.00 97.44 93 GLU A C 1
ATOM 729 O O . GLU A 1 93 ? -15.050 5.514 9.205 1.00 97.44 93 GLU A O 1
ATOM 734 N N . VAL A 1 94 ? -12.896 5.995 8.788 1.00 97.50 94 VAL A N 1
ATOM 735 C CA . VAL A 1 94 ? -12.436 5.747 10.161 1.00 97.50 94 VAL A CA 1
ATOM 736 C C . VAL A 1 94 ? -13.175 6.655 11.145 1.00 97.50 94 VAL A C 1
ATOM 738 O O . VAL A 1 94 ? -13.660 6.176 12.171 1.00 97.50 94 VAL A O 1
ATOM 741 N N . HIS A 1 95 ? -13.331 7.944 10.836 1.00 97.50 95 HIS A N 1
ATOM 742 C CA . HIS A 1 95 ? -14.072 8.879 11.685 1.00 97.50 95 HIS A CA 1
ATOM 743 C C . HIS A 1 95 ? -15.552 8.501 11.840 1.00 97.50 95 HIS A C 1
ATOM 745 O O . HIS A 1 95 ? -16.073 8.551 12.959 1.00 97.50 95 HIS A O 1
ATOM 751 N N . ALA A 1 96 ? -16.218 8.067 10.767 1.00 97.12 96 ALA A N 1
ATOM 752 C CA . ALA A 1 96 ? -17.607 7.611 10.820 1.00 97.12 96 ALA A CA 1
ATOM 753 C C . ALA A 1 96 ? -17.773 6.342 11.680 1.00 97.12 96 ALA A C 1
ATOM 755 O O . ALA A 1 96 ? -18.663 6.276 12.539 1.00 97.12 96 ALA A O 1
ATOM 756 N N . ARG A 1 97 ? -16.873 5.360 11.518 1.00 96.00 97 ARG A N 1
ATOM 757 C CA . ARG A 1 97 ? -16.842 4.138 12.343 1.00 96.00 97 ARG A CA 1
ATOM 758 C C . ARG A 1 97 ? -16.619 4.476 13.820 1.00 96.00 97 ARG A C 1
ATOM 760 O O . ARG A 1 97 ? -17.355 4.001 14.682 1.00 96.00 97 ARG A O 1
ATOM 767 N N . LEU A 1 98 ? -15.666 5.364 14.120 1.00 95.94 98 LEU A N 1
ATOM 768 C CA . LEU A 1 98 ? -15.396 5.818 15.488 1.00 95.94 98 LEU A CA 1
ATOM 769 C C . LEU A 1 98 ? -16.597 6.538 16.112 1.00 95.94 98 LEU A C 1
ATOM 771 O O . LEU A 1 98 ? -16.890 6.311 17.282 1.00 95.94 98 LEU A O 1
ATOM 775 N N . SER A 1 99 ? -17.297 7.393 15.362 1.00 94.81 99 SER A N 1
ATOM 776 C CA . SER A 1 99 ? -18.502 8.079 15.849 1.00 94.81 99 SER A CA 1
ATOM 777 C C . SER A 1 99 ? -19.600 7.083 16.243 1.00 94.81 99 SER A C 1
ATOM 779 O O . SER A 1 99 ? -20.181 7.198 17.324 1.00 94.81 99 SER A O 1
ATOM 781 N N . THR A 1 100 ? -19.804 6.054 15.416 1.00 94.06 100 THR A N 1
ATOM 782 C CA . THR A 1 100 ? -20.777 4.981 15.665 1.00 94.06 100 THR A CA 1
ATOM 783 C C . THR A 1 100 ? -20.440 4.187 16.928 1.00 94.06 100 THR A C 1
ATOM 785 O O . THR A 1 100 ? -21.307 3.988 17.777 1.00 94.06 100 THR A O 1
ATOM 788 N N . GLU A 1 101 ? -19.181 3.771 1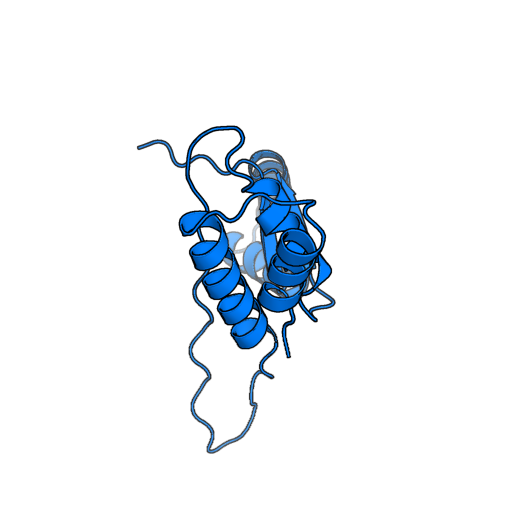7.100 1.00 93.25 101 GLU A N 1
ATOM 789 C CA . GLU A 1 101 ? -18.767 3.023 18.295 1.00 93.25 101 GLU A CA 1
ATOM 790 C C . GLU A 1 101 ? -18.816 3.884 19.570 1.00 93.25 101 GLU A C 1
ATOM 792 O O . GLU A 1 101 ? -19.216 3.400 20.627 1.00 93.25 101 GLU A O 1
ATOM 797 N N . ARG A 1 102 ? -18.513 5.190 19.489 1.00 92.06 102 ARG A N 1
ATOM 798 C CA . ARG A 1 102 ? -18.660 6.112 20.636 1.00 92.06 102 ARG A CA 1
ATOM 799 C C . ARG A 1 102 ? -20.103 6.223 21.117 1.00 92.06 102 ARG A C 1
ATOM 801 O O . ARG A 1 102 ? -20.335 6.293 22.322 1.00 92.06 102 ARG A O 1
ATOM 808 N N . ALA A 1 103 ? -21.070 6.216 20.200 1.00 91.31 103 ALA A N 1
ATOM 809 C CA . ALA A 1 103 ? -22.488 6.293 20.550 1.00 91.31 103 ALA A CA 1
ATOM 810 C C . ALA A 1 103 ? -22.960 5.087 21.385 1.00 91.31 103 ALA A C 1
ATOM 812 O O . ALA A 1 103 ? -23.916 5.202 22.149 1.00 91.31 103 ALA A O 1
ATOM 813 N N . ARG A 1 104 ? -22.256 3.949 21.305 1.00 88.62 104 ARG A N 1
ATOM 814 C CA . ARG A 1 104 ? -22.532 2.736 22.091 1.00 88.62 104 ARG A CA 1
ATOM 815 C C . ARG A 1 104 ? -21.990 2.792 23.529 1.00 88.62 104 ARG A C 1
ATOM 817 O O . ARG A 1 104 ? -22.064 1.788 24.232 1.00 88.62 104 ARG A O 1
ATOM 824 N N . GLN A 1 105 ? -21.439 3.935 23.966 1.00 75.12 105 GLN A N 1
ATOM 825 C CA . GLN A 1 105 ? -20.889 4.188 25.314 1.00 75.12 105 GLN A CA 1
ATOM 826 C C . GLN A 1 105 ? -19.879 3.133 25.795 1.00 75.12 105 GLN A C 1
ATOM 828 O O . GLN A 1 105 ? -19.739 2.857 26.987 1.00 75.12 105 GLN A O 1
ATOM 833 N N . THR A 1 106 ? -19.178 2.505 24.857 1.00 67.50 106 THR A N 1
ATOM 834 C CA . THR A 1 106 ? -18.174 1.489 25.162 1.00 67.50 106 THR A CA 1
ATOM 835 C C . THR A 1 106 ? -16.847 2.167 25.538 1.00 67.50 106 THR A C 1
ATOM 837 O O . THR A 1 106 ? -16.703 3.385 25.419 1.00 67.50 106 THR A O 1
ATOM 840 N N . ARG A 1 107 ? -15.869 1.391 26.032 1.00 79.12 107 ARG A N 1
ATOM 841 C CA . ARG A 1 107 ? -14.479 1.854 26.245 1.00 79.12 107 ARG A CA 1
ATOM 842 C C . ARG A 1 107 ? -13.889 2.420 24.940 1.00 79.12 107 ARG A C 1
ATOM 844 O O . ARG A 1 107 ? -14.566 2.425 23.919 1.00 79.12 107 ARG A O 1
ATOM 851 N N . ASP A 1 108 ? -12.632 2.872 24.978 1.00 90.44 108 ASP A N 1
ATOM 852 C CA . ASP A 1 108 ? -11.910 3.399 23.809 1.00 90.44 108 ASP A CA 1
ATOM 853 C C . ASP A 1 108 ? -12.317 2.682 22.496 1.00 90.44 108 ASP A C 1
ATOM 855 O O . ASP A 1 108 ? -12.116 1.469 22.381 1.00 90.44 108 ASP A O 1
ATOM 859 N N . PRO A 1 109 ? -12.945 3.391 21.538 1.00 92.75 109 PRO A N 1
ATOM 860 C CA . PRO A 1 109 ? -13.466 2.797 20.307 1.00 92.75 109 PRO A CA 1
ATOM 861 C C . PRO A 1 109 ? -12.358 2.453 19.304 1.00 92.75 109 PRO A C 1
ATOM 863 O O . PRO A 1 109 ? -12.606 1.715 18.349 1.00 92.75 109 PRO A O 1
ATOM 866 N N . VAL A 1 110 ? -11.140 2.983 19.484 1.00 94.75 110 VAL A N 1
ATOM 867 C CA . VAL A 1 110 ? -10.047 2.829 18.515 1.00 94.75 110 VAL A CA 1
ATOM 868 C C . VAL A 1 110 ? -9.653 1.360 18.316 1.00 94.75 110 VAL A C 1
ATOM 870 O O . VAL A 1 110 ? -9.632 0.931 17.162 1.00 94.75 110 VAL A O 1
ATOM 873 N N . PRO A 1 111 ? -9.408 0.543 19.363 1.00 95.19 111 PRO A N 1
ATOM 874 C CA . PRO A 1 111 ? -9.096 -0.875 19.188 1.00 95.19 111 PRO A CA 1
ATOM 875 C C . PRO A 1 111 ? -10.197 -1.667 18.475 1.00 95.19 111 PRO A C 1
ATOM 877 O O . PRO A 1 111 ? -9.882 -2.572 17.708 1.00 95.19 111 PRO A O 1
ATOM 880 N N . VAL A 1 112 ? -11.471 -1.321 18.694 1.00 94.06 112 VAL A N 1
ATOM 881 C CA . VAL A 1 112 ? -12.615 -1.993 18.053 1.00 94.06 112 VAL A CA 1
ATOM 882 C C . VAL A 1 112 ? -12.625 -1.709 16.553 1.00 94.06 112 VAL A C 1
ATOM 884 O O . VAL A 1 112 ? -12.669 -2.638 15.747 1.00 94.06 112 VAL A O 1
ATOM 887 N N . VAL A 1 113 ? -12.509 -0.434 16.169 1.00 95.88 113 VAL A N 1
ATOM 888 C CA . VAL A 1 113 ? -12.459 -0.030 14.756 1.00 95.88 113 VAL A CA 1
ATOM 889 C C . VAL A 1 113 ? -11.205 -0.577 14.069 1.00 95.88 113 VAL A C 1
ATOM 891 O O . VAL A 1 113 ? -11.294 -1.086 12.953 1.00 95.88 113 VAL A O 1
ATOM 894 N N . ALA A 1 114 ? -10.048 -0.533 14.734 1.00 95.44 114 ALA A N 1
ATOM 895 C CA . ALA A 1 114 ? -8.798 -1.067 14.198 1.00 95.44 114 ALA A CA 1
ATOM 896 C C . ALA A 1 114 ? -8.860 -2.588 13.977 1.00 95.44 114 ALA A C 1
ATOM 898 O O . ALA A 1 114 ? -8.394 -3.066 12.944 1.00 95.44 114 ALA A O 1
ATOM 899 N N . ALA A 1 115 ? -9.456 -3.340 14.911 1.00 95.06 115 ALA A N 1
ATOM 900 C CA . ALA A 1 115 ? -9.659 -4.779 14.762 1.00 95.06 115 ALA A CA 1
ATOM 901 C C . ALA A 1 115 ? -10.582 -5.098 13.578 1.00 95.06 115 ALA A C 1
ATOM 903 O O . ALA A 1 115 ? -10.233 -5.942 12.759 1.00 95.06 115 ALA A O 1
ATOM 904 N N . ALA A 1 116 ? -11.694 -4.368 13.431 1.00 95.44 116 ALA A N 1
ATOM 905 C CA . ALA A 1 116 ? -12.603 -4.535 12.297 1.00 95.44 116 ALA A CA 1
ATOM 906 C C . ALA A 1 116 ? -11.896 -4.284 10.952 1.00 95.44 116 ALA A C 1
ATOM 908 O O . ALA A 1 116 ? -11.963 -5.114 10.049 1.00 95.44 116 ALA A O 1
ATOM 909 N N . ILE A 1 117 ? -11.134 -3.189 10.837 1.00 96.62 117 ILE A N 1
ATOM 910 C CA . ILE A 1 117 ? -10.368 -2.883 9.618 1.00 96.62 117 ILE A CA 1
ATOM 911 C C . ILE A 1 117 ? -9.320 -3.970 9.336 1.00 96.62 117 ILE A C 1
ATOM 913 O O . ILE A 1 117 ? -9.164 -4.376 8.186 1.00 96.62 117 ILE A O 1
ATOM 917 N N . ALA A 1 118 ? -8.617 -4.463 10.359 1.00 93.81 118 ALA A N 1
ATOM 918 C CA . ALA A 1 118 ? -7.618 -5.523 10.207 1.00 93.81 118 ALA A CA 1
ATOM 919 C C . ALA A 1 118 ? -8.232 -6.883 9.820 1.00 93.81 118 ALA A C 1
ATOM 921 O O . ALA A 1 118 ? -7.590 -7.674 9.122 1.00 93.81 118 ALA A O 1
ATOM 922 N N . ASP A 1 119 ? -9.465 -7.154 10.250 1.00 94.88 119 ASP A N 1
ATOM 923 C CA . ASP A 1 119 ? -10.221 -8.344 9.858 1.00 94.88 119 ASP A CA 1
ATOM 924 C C . ASP A 1 119 ? -10.745 -8.240 8.421 1.00 94.88 119 ASP A C 1
ATOM 926 O O . ASP A 1 119 ? -10.799 -9.252 7.717 1.00 94.88 119 ASP A O 1
ATOM 930 N N . GLU A 1 120 ? -11.097 -7.041 7.960 1.00 96.12 120 GLU A N 1
ATOM 931 C CA . GLU A 1 120 ? -11.553 -6.767 6.592 1.00 96.12 120 GLU A CA 1
ATOM 932 C C . GLU A 1 120 ? -10.391 -6.702 5.590 1.00 96.12 120 GLU A C 1
ATOM 934 O O . GLU A 1 120 ? -10.523 -7.154 4.453 1.00 96.12 120 GLU A O 1
ATOM 939 N N . THR A 1 121 ? -9.243 -6.160 6.005 1.00 95.50 121 THR A N 1
ATOM 940 C CA . THR A 1 121 ? -8.130 -5.806 5.117 1.00 95.50 121 THR A CA 1
ATOM 941 C C . THR A 1 121 ? -6.790 -6.300 5.661 1.00 95.50 121 THR A C 1
ATOM 943 O O . THR A 1 121 ? -6.297 -5.845 6.690 1.00 95.50 121 THR A O 1
ATOM 946 N N . ARG A 1 122 ? -6.142 -7.194 4.909 1.00 92.75 122 ARG A N 1
ATOM 947 C CA . ARG A 1 122 ? -4.782 -7.693 5.169 1.00 92.75 122 ARG A CA 1
ATOM 948 C C . ARG A 1 122 ? -3.710 -6.897 4.420 1.00 92.75 122 ARG A C 1
ATOM 950 O O . ARG A 1 122 ? -2.605 -6.756 4.935 1.00 92.75 122 ARG A O 1
ATOM 957 N N . PHE A 1 123 ? -4.023 -6.395 3.226 1.00 95.44 123 PHE A N 1
ATOM 958 C CA . PHE A 1 123 ? -3.159 -5.485 2.471 1.00 95.44 123 PHE A CA 1
ATOM 959 C C . PHE A 1 123 ? -3.905 -4.182 2.187 1.00 95.44 123 PHE A C 1
ATOM 961 O O . PHE A 1 123 ? -4.898 -4.187 1.465 1.00 95.44 123 PHE A O 1
ATOM 968 N N . LEU A 1 124 ? -3.438 -3.084 2.779 1.00 96.56 124 LEU A N 1
ATOM 969 C CA . LEU A 1 124 ? -4.018 -1.754 2.618 1.00 96.56 124 LEU A CA 1
ATOM 970 C C . LEU A 1 124 ? -3.032 -0.868 1.856 1.00 96.56 124 LEU A C 1
ATOM 972 O O . LEU A 1 124 ? -1.947 -0.572 2.356 1.00 96.56 124 LEU A O 1
ATOM 976 N N . ALA A 1 125 ? -3.415 -0.475 0.647 1.00 97.00 125 ALA A N 1
ATOM 977 C CA . ALA A 1 125 ? -2.678 0.440 -0.209 1.00 97.00 125 ALA A CA 1
ATOM 978 C C . ALA A 1 125 ? -3.330 1.827 -0.152 1.00 97.00 125 ALA A C 1
ATOM 980 O O . ALA A 1 125 ? -4.514 1.969 -0.458 1.00 97.00 125 ALA A O 1
ATOM 981 N N . PHE A 1 126 ? -2.561 2.843 0.236 1.00 96.88 126 PHE A N 1
ATOM 982 C CA . PHE A 1 126 ? -3.026 4.227 0.227 1.00 96.88 126 PHE A CA 1
ATOM 983 C C . PHE A 1 126 ? -2.507 4.968 -0.997 1.00 96.88 126 PHE A C 1
ATOM 985 O O . PHE A 1 126 ? -1.294 5.046 -1.199 1.00 96.88 126 PHE A O 1
ATOM 992 N N . ASP A 1 127 ? -3.419 5.567 -1.755 1.00 93.88 127 ASP A N 1
ATOM 993 C CA . ASP A 1 127 ? -3.070 6.590 -2.735 1.00 93.88 127 ASP A CA 1
ATOM 994 C C . ASP A 1 127 ? -3.028 7.971 -2.062 1.00 93.88 127 ASP A C 1
ATOM 996 O O . ASP A 1 127 ? -3.748 8.242 -1.095 1.00 93.88 127 ASP A O 1
ATOM 1000 N N . GLU A 1 128 ? -2.162 8.843 -2.586 1.00 89.19 128 GLU A N 1
ATOM 1001 C CA . GLU A 1 128 ? -2.082 10.270 -2.227 1.00 89.19 128 GLU A CA 1
ATOM 1002 C C . GLU A 1 128 ? -1.898 10.557 -0.725 1.00 89.19 128 GLU A C 1
ATOM 1004 O O . GLU A 1 128 ? -2.346 11.576 -0.197 1.00 89.19 128 GLU A O 1
ATOM 1009 N N . MET A 1 129 ? -1.196 9.674 -0.013 1.00 88.81 129 MET A N 1
ATOM 1010 C CA . MET A 1 129 ? -0.814 9.935 1.371 1.00 88.81 129 MET A CA 1
ATOM 1011 C C . MET A 1 129 ? 0.296 10.991 1.420 1.00 88.81 129 MET A C 1
ATOM 1013 O O . MET A 1 129 ? 1.423 10.740 0.995 1.00 88.81 129 MET A O 1
ATOM 1017 N N . MET A 1 130 ? -0.018 12.159 1.977 1.00 80.50 130 MET A N 1
ATOM 1018 C CA . MET A 1 130 ? 0.954 13.217 2.239 1.00 80.50 130 MET A CA 1
ATOM 1019 C C . MET A 1 130 ? 1.248 13.293 3.732 1.00 80.50 130 MET A C 1
ATOM 1021 O O . MET A 1 130 ? 0.340 13.444 4.547 1.00 80.50 130 MET A O 1
ATOM 1025 N N . VAL A 1 131 ? 2.527 13.224 4.088 1.00 75.00 131 VAL A N 1
ATOM 1026 C CA . VAL A 1 131 ? 2.992 13.490 5.450 1.00 75.00 131 VAL A CA 1
ATOM 1027 C C . VAL A 1 131 ? 3.504 14.926 5.491 1.00 75.00 131 VAL A C 1
ATOM 1029 O O . VAL A 1 131 ? 4.572 15.219 4.959 1.00 75.00 131 VAL A O 1
ATOM 1032 N N . THR A 1 132 ? 2.725 15.829 6.081 1.00 73.12 132 THR A N 1
ATOM 1033 C CA . THR A 1 132 ? 3.169 17.194 6.393 1.00 73.12 132 THR A CA 1
ATOM 1034 C C . THR A 1 132 ? 3.814 17.198 7.775 1.00 73.12 132 THR A C 1
ATOM 1036 O O . THR A 1 132 ? 3.230 16.651 8.712 1.00 73.12 132 THR A O 1
ATOM 1039 N N . ASN A 1 133 ? 5.006 17.780 7.886 1.00 51.22 133 ASN A N 1
ATOM 1040 C CA . ASN A 1 133 ? 5.699 17.992 9.159 1.00 51.22 133 ASN A CA 1
ATOM 1041 C C . ASN A 1 133 ? 5.246 19.298 9.819 1.00 51.22 133 ASN A C 1
ATOM 1043 O O . ASN A 1 133 ? 4.947 20.244 9.053 1.00 51.22 133 ASN A O 1
#

pLDDT: mean 90.38, std 11.14, range [51.22, 98.0]

Secondary structure (DSSP, 8-state):
---HHHHHHHHHHTTSS---HHHHHHHHHHHHHHHHHHS-----TTSPPPPPPPP------TTSSHHHHHHHHHHH---SSEEEEEHHHHHHHHHHHHHHHHHTT-S-SHHHHHHHHHHH-SEEEEES-----